Protein AF-A0A946GWX3-F1 (afdb_monomer_lite)

Sequence (142 aa):
LLIESELPVALDIRFGLEKHGTMNPDLLHDELLRRASTYLRGYSQNLRLIELIYYLAPVMGLLGTVLGMIDAFRGLAVSAGASGESSALASGIWEALLTTAVGLSIAIPFAVMHAVLEAKLEMLTDQVSDLVTRILTFSETS

Foldseek 3Di:
DPPDDPPVVVVVVVVCVVCVPPDDLVVNLVVLLVVLVVVLVVLVVVLVVLVVLLVVLLVQLQVQLVVLQVQLVVVCVVQPPHPCNVVSNVVSNVRSVVSNVRSNVRNVVSVVVSVVSVVVSVVVSVVSNVVSVVVSVVVVVD

pLDDT: mean 79.99, std 16.43, range [34.12, 97.38]

Radius of gyration: 27.94 Å; chains: 1; bounding box: 64×20×80 Å

Structure (mmCIF, N/CA/C/O backbone):
data_AF-A0A946GWX3-F1
#
_entry.id   AF-A0A946GWX3-F1
#
loop_
_atom_site.group_PDB
_atom_site.id
_atom_site.type_symbol
_atom_site.label_atom_id
_atom_site.label_alt_id
_atom_site.label_comp_id
_atom_site.label_asym_id
_atom_site.label_entity_id
_atom_site.label_seq_id
_atom_site.pdbx_PDB_ins_code
_atom_site.Cartn_x
_atom_site.Cartn_y
_atom_site.Cartn_z
_atom_site.occupancy
_atom_site.B_iso_or_equiv
_atom_site.auth_seq_id
_atom_site.auth_comp_id
_atom_site.auth_asym_id
_atom_site.auth_atom_id
_atom_site.pdbx_PDB_model_num
ATOM 1 N N . LEU A 1 1 ? -36.139 -11.412 20.897 1.00 35.50 1 LEU A N 1
ATOM 2 C CA . LEU A 1 1 ? -36.035 -10.877 19.517 1.00 35.50 1 LEU A CA 1
ATOM 3 C C . LEU A 1 1 ? -34.634 -10.336 19.169 1.00 35.50 1 LEU 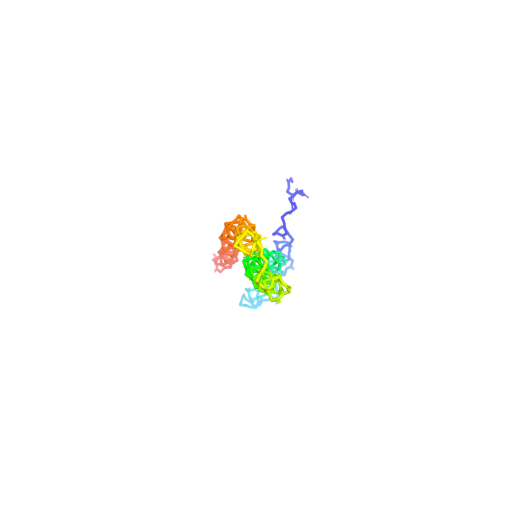A C 1
ATOM 5 O O . LEU A 1 1 ? -34.489 -9.714 18.132 1.00 35.50 1 LEU A O 1
ATOM 9 N N . LEU A 1 2 ? -33.588 -10.635 19.957 1.00 34.12 2 LEU A N 1
ATOM 10 C CA . LEU A 1 2 ? -32.182 -10.291 19.667 1.00 34.12 2 LEU A CA 1
ATOM 11 C C . LEU A 1 2 ? -31.339 -11.571 19.501 1.00 34.12 2 LEU A C 1
ATOM 13 O O . LEU A 1 2 ? -30.336 -11.751 20.178 1.00 34.12 2 LEU A O 1
ATOM 17 N N . ILE A 1 3 ? -31.823 -12.524 18.696 1.00 37.59 3 ILE A N 1
ATOM 18 C CA . ILE A 1 3 ? -31.201 -13.857 18.546 1.00 37.59 3 ILE A CA 1
ATOM 19 C C . ILE A 1 3 ? -30.400 -13.982 17.236 1.00 37.59 3 ILE A C 1
ATOM 21 O O . ILE A 1 3 ? -29.681 -14.952 17.058 1.00 37.59 3 ILE A O 1
ATOM 25 N N . GLU A 1 4 ? -30.413 -12.977 16.355 1.00 38.56 4 GLU A N 1
ATOM 26 C CA . GLU A 1 4 ? -29.774 -13.093 15.032 1.00 38.56 4 GLU A CA 1
ATOM 27 C C . GLU A 1 4 ? -28.918 -11.881 14.638 1.00 38.56 4 GLU A C 1
ATOM 29 O O . GLU A 1 4 ? -28.871 -11.502 13.472 1.00 38.56 4 GLU A O 1
ATOM 34 N N . SER A 1 5 ? -28.223 -11.240 15.583 1.00 34.56 5 SER A N 1
ATOM 35 C CA . SER A 1 5 ? -27.132 -10.343 15.186 1.00 34.56 5 SER A CA 1
ATOM 36 C C . SER A 1 5 ? -25.814 -11.104 15.221 1.00 34.56 5 SER A C 1
ATOM 38 O O . SER A 1 5 ? -25.290 -11.371 16.302 1.00 34.56 5 SER A O 1
ATOM 40 N N . GLU A 1 6 ? -25.257 -11.384 14.043 1.00 43.09 6 GLU A N 1
ATOM 41 C CA . GLU A 1 6 ? -23.878 -11.850 13.805 1.00 43.09 6 GLU A CA 1
ATOM 42 C C . GLU A 1 6 ? -22.817 -10.796 14.187 1.00 43.09 6 GLU A C 1
ATOM 44 O O . GLU A 1 6 ? -21.796 -10.617 13.530 1.00 43.09 6 GLU A O 1
ATOM 49 N N . LEU A 1 7 ? -23.070 -10.048 15.258 1.00 46.78 7 LEU A N 1
ATOM 50 C CA . LEU A 1 7 ? -22.129 -9.129 15.862 1.00 46.78 7 LEU A CA 1
ATOM 51 C C . LEU A 1 7 ? -21.465 -9.882 17.023 1.00 46.78 7 LEU A C 1
ATOM 53 O O . LEU A 1 7 ? -22.149 -10.196 18.000 1.00 46.78 7 LEU A O 1
ATOM 57 N N . PRO A 1 8 ? -20.145 -10.147 16.964 1.00 51.38 8 PRO A N 1
ATOM 58 C CA . PRO A 1 8 ? -19.375 -10.793 18.037 1.00 51.38 8 PRO A CA 1
ATOM 59 C C . PRO A 1 8 ? -19.561 -10.136 19.417 1.00 51.38 8 PRO A C 1
ATOM 61 O O . PRO A 1 8 ? -19.405 -10.787 20.446 1.00 51.38 8 PRO A O 1
ATOM 64 N N . VAL A 1 9 ? -19.979 -8.866 19.431 1.00 51.22 9 VAL A N 1
ATOM 65 C CA . VAL A 1 9 ? -20.356 -8.078 20.614 1.00 51.22 9 VAL A CA 1
ATOM 66 C C . VAL A 1 9 ? -21.480 -8.738 21.433 1.00 51.22 9 VAL A C 1
ATOM 68 O O . VAL A 1 9 ? -21.489 -8.641 22.658 1.00 51.22 9 VAL A O 1
ATOM 71 N N . ALA A 1 10 ? -22.403 -9.470 20.799 1.00 49.88 10 ALA A N 1
ATOM 72 C CA . ALA A 1 10 ? -23.499 -10.153 21.492 1.00 49.88 10 ALA A CA 1
ATOM 73 C C . ALA A 1 10 ? -23.024 -11.337 22.361 1.00 49.88 10 ALA A C 1
ATOM 75 O O . ALA A 1 10 ? -23.690 -11.693 23.337 1.00 49.88 10 ALA A O 1
ATOM 76 N N . LEU A 1 11 ? -21.865 -11.930 22.043 1.00 53.34 11 LEU A N 1
ATOM 77 C CA . LEU A 1 11 ? -21.286 -13.026 22.823 1.00 53.34 11 LEU A CA 1
ATOM 78 C C . LEU A 1 11 ? -20.611 -12.514 24.112 1.00 53.34 11 LEU A C 1
ATOM 80 O O . LEU A 1 11 ? -20.687 -13.180 25.145 1.00 53.34 11 LEU A O 1
ATOM 84 N N . ASP A 1 12 ? -20.016 -11.314 24.076 1.00 54.22 12 ASP A N 1
ATOM 85 C CA . ASP A 1 12 ? -19.346 -10.702 25.235 1.00 54.22 12 ASP A CA 1
ATOM 86 C C . ASP A 1 12 ? -20.338 -10.152 26.272 1.00 54.22 12 ASP A C 1
ATOM 88 O O . ASP A 1 12 ? -20.094 -10.272 27.473 1.00 54.22 12 ASP A O 1
ATOM 92 N N . ILE A 1 13 ? -21.512 -9.666 25.847 1.00 58.41 13 ILE A N 1
ATOM 93 C CA . ILE A 1 13 ? -22.588 -9.265 26.776 1.00 58.41 13 ILE A CA 1
ATOM 94 C C . ILE A 1 13 ? -23.067 -10.468 27.610 1.00 58.41 13 ILE A C 1
ATOM 96 O O . ILE A 1 13 ? -23.324 -10.333 28.807 1.00 58.41 13 ILE A O 1
ATOM 100 N N . ARG A 1 14 ? -23.122 -11.673 27.020 1.00 55.75 14 ARG A N 1
ATOM 101 C CA . ARG A 1 14 ? -23.452 -12.911 27.751 1.00 55.75 14 ARG A CA 1
ATOM 102 C C . ARG A 1 14 ? -22.368 -13.323 28.747 1.00 55.75 14 ARG A C 1
ATOM 104 O O . ARG A 1 14 ? -22.710 -13.751 29.845 1.00 55.75 14 ARG A O 1
ATOM 111 N N . PHE A 1 15 ? -21.090 -13.175 28.397 1.00 60.25 15 PHE A N 1
ATOM 112 C CA . PHE A 1 15 ? -19.985 -13.506 29.302 1.00 60.25 15 PHE A CA 1
ATOM 113 C C . PHE A 1 15 ? -19.903 -12.526 30.486 1.00 60.25 15 PHE A C 1
ATOM 115 O O . PHE A 1 15 ? -19.671 -12.948 31.618 1.00 60.25 15 PHE A O 1
ATOM 122 N N . GLY A 1 16 ? -20.169 -11.236 30.245 1.00 56.72 16 GLY A N 1
ATOM 123 C CA . GLY A 1 16 ? -20.298 -10.224 31.298 1.00 56.72 16 GLY A CA 1
ATOM 124 C C . GLY A 1 16 ? -21.463 -10.500 32.258 1.00 56.72 16 GLY A C 1
ATOM 125 O O . GLY A 1 16 ? -21.310 -10.351 33.468 1.00 56.72 16 GLY A O 1
ATOM 126 N N . LEU A 1 17 ? -22.598 -10.988 31.742 1.00 59.88 17 LEU A N 1
ATOM 127 C CA . LEU A 1 17 ? -23.767 -11.372 32.546 1.00 59.88 17 LEU A CA 1
ATOM 128 C C . LEU A 1 17 ? -23.565 -12.675 33.341 1.00 59.88 17 LEU A C 1
ATOM 130 O O . LEU A 1 17 ? -24.043 -12.770 34.469 1.00 59.88 17 LEU A O 1
ATOM 134 N N . GLU A 1 18 ? -22.838 -13.664 32.807 1.00 59.62 18 GLU A N 1
ATOM 135 C CA . GLU A 1 18 ? -22.567 -14.937 33.503 1.00 59.62 18 GLU A CA 1
ATOM 136 C C . GLU A 1 18 ? -21.524 -14.803 34.632 1.00 59.62 18 GLU A C 1
ATOM 138 O O . GLU A 1 18 ? -21.505 -15.627 35.547 1.00 59.62 18 GLU A O 1
ATOM 143 N N . LYS A 1 19 ? -20.673 -13.763 34.616 1.00 55.88 19 LYS A N 1
ATOM 144 C CA . LYS A 1 19 ? -19.555 -13.604 35.570 1.00 55.88 19 LYS A CA 1
ATOM 145 C C . LYS A 1 19 ? -19.699 -12.462 36.582 1.00 55.88 19 LYS A C 1
ATOM 147 O O . LYS A 1 19 ? -18.811 -12.293 37.422 1.00 55.88 19 LYS A O 1
ATOM 152 N N . HIS A 1 20 ? -20.830 -11.754 36.563 1.00 49.97 20 HIS A N 1
ATOM 153 C CA . HIS A 1 20 ? -21.153 -10.557 37.361 1.00 49.97 20 HIS A CA 1
ATOM 154 C C . HIS A 1 20 ? -21.094 -10.742 38.901 1.00 49.97 20 HIS A C 1
ATOM 156 O O . HIS A 1 20 ? -21.336 -9.801 39.650 1.00 49.97 20 HIS A O 1
ATOM 162 N N . GLY A 1 21 ? -20.775 -11.943 39.401 1.00 52.41 21 GLY A N 1
ATOM 163 C CA . GLY A 1 21 ? -20.719 -12.258 40.832 1.00 52.41 21 GLY A CA 1
ATOM 164 C C . GLY A 1 21 ? -19.347 -12.630 41.413 1.00 52.41 21 GLY A C 1
ATOM 165 O O . GLY A 1 21 ? -19.302 -12.950 42.595 1.00 52.41 21 GLY A O 1
ATOM 166 N N . THR A 1 22 ? -18.242 -12.667 40.645 1.00 55.66 22 THR A N 1
ATOM 167 C CA . THR A 1 22 ? -16.982 -13.296 41.138 1.00 55.66 22 THR A CA 1
ATOM 168 C C . THR A 1 22 ? -15.657 -12.587 40.829 1.00 55.66 22 THR A C 1
ATOM 170 O O . THR A 1 22 ? -14.615 -13.084 41.256 1.00 55.66 22 THR A O 1
ATOM 173 N N . MET A 1 23 ? -15.633 -11.456 40.113 1.00 55.31 23 MET A N 1
ATOM 174 C CA . MET A 1 23 ? -14.378 -10.880 39.596 1.00 55.31 23 MET A CA 1
ATOM 175 C C . MET A 1 23 ? -14.205 -9.397 39.951 1.00 55.31 23 MET A C 1
ATOM 177 O O . MET A 1 23 ? -15.174 -8.648 39.972 1.00 55.31 23 MET A O 1
ATOM 181 N N . ASN A 1 24 ? -12.961 -8.995 40.233 1.00 68.56 24 ASN A N 1
ATOM 182 C CA . ASN A 1 24 ? -12.574 -7.611 40.533 1.00 68.56 24 ASN A CA 1
ATOM 183 C C . ASN A 1 24 ? -12.807 -6.716 39.287 1.00 68.56 24 ASN A C 1
ATOM 185 O O . ASN A 1 24 ? -12.455 -7.173 38.193 1.00 68.56 24 ASN A O 1
ATOM 189 N N . PRO A 1 25 ? -13.350 -5.485 39.402 1.00 68.62 25 PRO A N 1
ATOM 190 C CA . PRO A 1 25 ? -13.719 -4.640 38.256 1.00 68.62 25 PRO A CA 1
ATOM 191 C C . PRO A 1 25 ? -12.563 -4.374 37.281 1.00 68.62 25 PRO A C 1
ATOM 193 O O . PRO A 1 25 ? -12.743 -4.478 36.069 1.00 68.62 25 PRO A O 1
ATOM 196 N N . ASP A 1 26 ? -11.354 -4.151 37.804 1.00 72.00 26 ASP A N 1
ATOM 197 C CA . ASP A 1 26 ? -10.150 -3.918 36.993 1.00 72.00 26 ASP A CA 1
ATOM 198 C C . ASP A 1 26 ? -9.746 -5.156 36.176 1.00 72.00 26 ASP A C 1
ATOM 200 O O . ASP A 1 2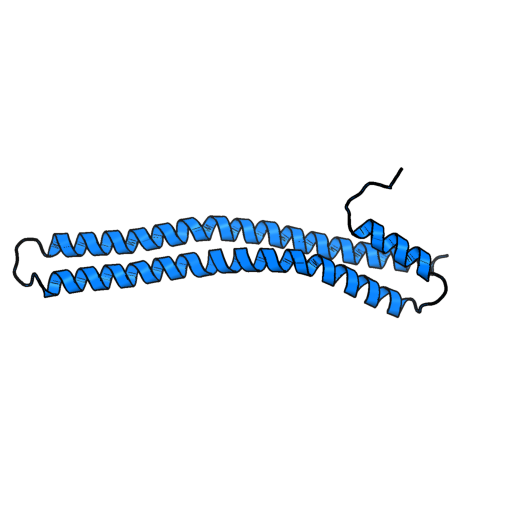6 ? -9.379 -5.067 35.007 1.00 72.00 26 ASP A O 1
ATOM 204 N N . LEU A 1 27 ? -9.875 -6.352 36.763 1.00 77.38 27 LEU A N 1
ATOM 205 C CA . LEU A 1 27 ? -9.568 -7.608 36.069 1.00 77.38 27 LEU A CA 1
ATOM 206 C C . LEU A 1 27 ? -10.605 -7.933 34.988 1.00 77.38 27 LEU A C 1
ATOM 208 O O . LEU A 1 27 ? -10.286 -8.604 34.005 1.00 77.38 27 LEU A O 1
ATOM 212 N N . LEU A 1 28 ? -11.850 -7.489 35.173 1.00 73.19 28 LEU A N 1
ATOM 213 C CA . LEU A 1 28 ? -12.891 -7.600 34.157 1.00 73.19 28 LEU A CA 1
ATOM 214 C C . LEU A 1 28 ? -12.620 -6.634 32.994 1.00 73.19 28 LEU A C 1
ATOM 216 O O . LEU A 1 28 ? -12.768 -7.038 31.842 1.00 73.19 28 LEU A O 1
ATOM 220 N N . HIS A 1 29 ? -12.175 -5.407 33.283 1.00 73.62 29 HIS A N 1
ATOM 221 C CA . HIS A 1 29 ? -11.774 -4.422 32.276 1.00 73.62 29 HIS A CA 1
ATOM 222 C C . HIS A 1 29 ? -10.665 -4.957 31.363 1.00 73.62 29 HIS A C 1
ATOM 224 O O . HIS A 1 29 ? -10.842 -5.018 30.143 1.00 73.62 29 HIS A O 1
ATOM 230 N N . ASP A 1 30 ? -9.566 -5.428 31.955 1.00 78.56 30 ASP A N 1
ATOM 231 C CA . ASP A 1 30 ? -8.420 -5.951 31.208 1.00 78.56 30 ASP A CA 1
ATOM 232 C C . ASP A 1 30 ? -8.801 -7.158 30.336 1.00 78.56 30 ASP A C 1
ATOM 234 O O . ASP A 1 30 ? -8.376 -7.263 29.183 1.00 78.56 30 ASP A O 1
ATOM 238 N N . GLU A 1 31 ? -9.640 -8.067 30.842 1.00 79.62 31 GLU A N 1
ATOM 239 C CA . GLU A 1 31 ? -10.071 -9.246 30.083 1.00 79.62 31 GLU A CA 1
ATOM 240 C C . GLU A 1 31 ? -11.010 -8.884 28.918 1.00 79.62 31 GLU A C 1
ATOM 242 O O . GLU A 1 31 ? -10.898 -9.480 27.841 1.00 79.62 31 GLU A O 1
ATOM 247 N N . LEU A 1 32 ? -11.899 -7.897 29.089 1.00 76.31 32 LEU A N 1
ATOM 248 C CA . LEU A 1 32 ? -12.766 -7.398 28.016 1.00 76.31 32 LEU A CA 1
ATOM 249 C C . LEU A 1 32 ? -11.950 -6.709 26.916 1.00 76.31 32 LEU A C 1
ATOM 251 O O . LEU A 1 32 ? -12.130 -7.014 25.735 1.00 76.31 32 LEU A O 1
ATOM 255 N N . LEU A 1 33 ? -10.987 -5.858 27.283 1.00 79.75 33 LEU A N 1
ATOM 256 C CA . LEU A 1 33 ? -10.079 -5.233 26.317 1.00 79.75 33 LEU A CA 1
ATOM 257 C C . LEU A 1 33 ? -9.198 -6.266 25.597 1.00 79.75 33 LEU A C 1
ATOM 259 O O . LEU A 1 33 ? -8.970 -6.176 24.384 1.00 79.75 33 LEU A O 1
ATOM 263 N N . ARG A 1 34 ? -8.737 -7.305 26.300 1.00 82.88 34 ARG A N 1
ATOM 264 C CA . ARG A 1 34 ? -7.975 -8.411 25.699 1.00 82.88 34 ARG A CA 1
ATOM 265 C C . ARG A 1 34 ? -8.800 -9.190 24.668 1.00 82.88 34 ARG A C 1
ATOM 267 O O . ARG A 1 34 ? -8.278 -9.585 23.622 1.00 82.88 34 ARG A O 1
ATOM 274 N N . ARG A 1 35 ? -10.089 -9.415 24.930 1.00 81.12 35 ARG A N 1
ATOM 275 C CA . ARG A 1 35 ? -11.006 -10.077 23.985 1.00 81.12 35 ARG A CA 1
ATOM 276 C C . ARG A 1 35 ? -11.291 -9.196 22.779 1.00 81.12 35 ARG A C 1
ATOM 278 O O . ARG A 1 35 ? -11.057 -9.639 21.655 1.00 81.12 35 ARG A O 1
ATOM 285 N N . ALA A 1 36 ? -11.674 -7.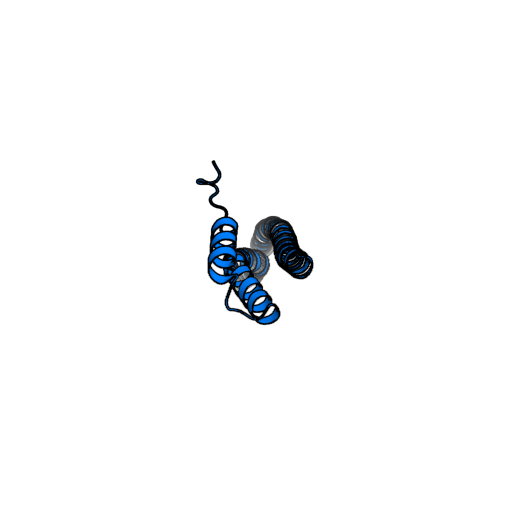942 23.010 1.00 78.94 36 ALA A N 1
ATOM 286 C CA . ALA A 1 36 ? -11.886 -6.936 21.971 1.00 78.94 36 ALA A CA 1
ATOM 287 C C . ALA A 1 36 ? -10.689 -6.829 21.010 1.00 78.94 36 ALA A C 1
ATOM 289 O O . ALA A 1 36 ? -10.839 -6.950 19.793 1.00 78.94 36 ALA A O 1
ATOM 290 N N . SER A 1 37 ? -9.477 -6.694 21.556 1.00 79.62 37 SER A N 1
ATOM 291 C CA . SER A 1 37 ? -8.247 -6.603 20.759 1.00 79.62 37 SER A CA 1
ATOM 292 C C . SER A 1 37 ? -7.944 -7.875 19.958 1.00 79.62 37 SER A C 1
ATOM 294 O O . SER A 1 37 ? -7.406 -7.792 18.853 1.00 79.62 37 SER A O 1
ATOM 296 N N . THR A 1 38 ? -8.321 -9.055 20.460 1.00 83.12 38 THR A N 1
ATOM 297 C CA . THR A 1 38 ? -8.167 -10.323 19.728 1.00 83.12 38 THR A CA 1
ATOM 298 C C . THR A 1 38 ? -9.080 -10.378 18.498 1.00 83.12 38 THR A C 1
ATOM 300 O O . THR A 1 38 ? -8.644 -10.843 17.445 1.00 83.12 38 THR A O 1
ATOM 303 N N . TYR A 1 39 ? -10.306 -9.852 18.588 1.00 76.00 39 TYR A N 1
ATOM 304 C CA . TYR A 1 39 ? -11.225 -9.773 17.445 1.00 76.00 39 TYR A CA 1
ATOM 305 C C . TYR A 1 39 ? -10.762 -8.762 16.391 1.00 76.00 39 TYR A C 1
ATOM 307 O O . TYR A 1 39 ? -10.750 -9.071 15.199 1.00 76.00 39 TYR A O 1
ATOM 315 N N . LEU A 1 40 ? -10.320 -7.576 16.821 1.00 79.88 40 LEU A N 1
ATOM 316 C CA . LEU A 1 40 ? -9.813 -6.532 15.920 1.00 79.88 40 LEU A CA 1
ATOM 317 C C . LEU A 1 40 ? -8.536 -6.969 15.181 1.00 79.88 40 LEU A C 1
ATOM 319 O O . LEU A 1 40 ? -8.298 -6.562 14.042 1.00 79.88 40 LEU A O 1
ATOM 323 N N . ARG A 1 41 ? -7.751 -7.874 15.781 1.00 79.56 41 ARG A N 1
ATOM 324 C CA . ARG A 1 41 ? -6.531 -8.445 15.189 1.00 79.56 41 ARG A CA 1
ATOM 325 C C . ARG A 1 41 ? -6.756 -9.128 13.841 1.00 79.56 41 ARG A C 1
ATOM 327 O O . ARG A 1 41 ? -5.877 -9.068 12.987 1.00 79.56 41 ARG A O 1
ATOM 334 N N . GLY A 1 42 ? -7.905 -9.775 13.639 1.00 75.12 42 GLY A N 1
ATOM 335 C CA . GLY A 1 42 ? -8.219 -10.422 12.359 1.00 75.12 42 GLY A CA 1
ATOM 336 C C . GLY A 1 42 ? -8.370 -9.407 11.223 1.00 75.12 42 GLY A C 1
ATOM 337 O O . GLY A 1 42 ? -7.900 -9.630 10.110 1.00 75.12 42 GLY A O 1
ATOM 338 N N . TYR A 1 43 ? -8.950 -8.245 11.522 1.00 76.25 43 TYR A N 1
ATOM 339 C CA . TYR A 1 43 ? -9.113 -7.170 10.548 1.00 76.25 43 TYR A CA 1
ATOM 340 C C . TYR A 1 43 ? -7.792 -6.454 10.244 1.00 76.25 43 TYR A C 1
ATOM 342 O O . TYR A 1 43 ? -7.527 -6.130 9.085 1.00 76.25 43 TYR A O 1
ATOM 350 N N . SER A 1 44 ? -6.928 -6.266 11.249 1.00 79.38 44 SER A N 1
ATOM 351 C CA . SER A 1 44 ? -5.616 -5.638 11.040 1.00 79.38 44 SER A CA 1
ATOM 352 C C . SER A 1 44 ? -4.671 -6.496 10.190 1.00 79.38 44 SER A C 1
ATOM 354 O O . SER A 1 44 ? -3.876 -5.962 9.418 1.00 79.38 44 SER A O 1
ATOM 356 N N . GLN A 1 45 ? -4.786 -7.827 10.252 1.00 79.50 45 GLN A N 1
ATOM 357 C CA . GLN A 1 45 ? -4.019 -8.722 9.378 1.00 79.50 45 GLN A CA 1
ATOM 358 C C . GLN A 1 45 ? -4.371 -8.539 7.897 1.00 79.50 45 GLN A C 1
ATOM 360 O O . GLN A 1 45 ? -3.472 -8.530 7.055 1.00 79.50 45 GLN A O 1
ATOM 365 N N . ASN A 1 46 ? -5.652 -8.343 7.580 1.00 80.88 46 ASN A N 1
ATOM 366 C CA . ASN A 1 46 ? -6.097 -8.131 6.202 1.00 80.88 46 ASN A CA 1
ATOM 367 C C . ASN A 1 46 ? -5.641 -6.769 5.657 1.00 80.88 46 ASN A C 1
ATOM 369 O O . ASN A 1 46 ? -5.268 -6.676 4.487 1.00 80.88 46 ASN A O 1
ATOM 373 N N . LEU A 1 47 ? -5.602 -5.732 6.503 1.00 87.75 47 LEU A N 1
ATOM 374 C CA . LEU A 1 47 ? -5.029 -4.431 6.143 1.00 87.75 47 LEU A CA 1
ATOM 375 C C . LEU A 1 47 ? -3.549 -4.526 5.788 1.00 87.75 47 LEU A C 1
ATOM 377 O O . LEU A 1 47 ? -3.127 -3.992 4.768 1.00 87.75 47 LEU A O 1
ATOM 381 N N . ARG A 1 48 ? -2.781 -5.281 6.575 1.00 89.69 48 ARG A N 1
ATOM 382 C CA . ARG A 1 48 ? -1.337 -5.438 6.373 1.00 89.69 48 ARG A CA 1
ATOM 383 C C . ARG A 1 48 ? -0.982 -6.044 5.011 1.00 89.69 48 ARG A C 1
ATOM 385 O O . ARG A 1 48 ? 0.078 -5.762 4.458 1.00 89.69 48 ARG A O 1
ATOM 392 N N . LEU A 1 49 ? -1.863 -6.871 4.444 1.00 90.25 49 LEU A N 1
ATOM 393 C CA . LEU A 1 49 ? -1.680 -7.395 3.088 1.00 90.25 49 LEU A CA 1
ATOM 394 C C . LEU A 1 49 ? -1.870 -6.300 2.026 1.00 90.25 49 LEU A C 1
ATOM 396 O O . LEU A 1 49 ? -1.094 -6.226 1.077 1.00 90.25 49 LEU A O 1
ATOM 400 N N . ILE A 1 50 ? -2.878 -5.442 2.193 1.00 92.06 50 ILE A N 1
ATOM 401 C CA . ILE A 1 50 ? -3.134 -4.292 1.310 1.00 92.06 50 ILE A CA 1
ATOM 402 C C . ILE A 1 50 ? -1.964 -3.305 1.394 1.00 92.06 50 ILE A C 1
ATOM 404 O O . ILE A 1 50 ? -1.499 -2.819 0.361 1.00 92.06 50 ILE A O 1
ATOM 408 N N . GLU A 1 51 ? -1.460 -3.074 2.609 1.00 93.88 51 GLU A N 1
ATOM 409 C CA . GLU A 1 51 ? -0.277 -2.258 2.882 1.00 93.88 51 GLU A CA 1
ATOM 410 C C . GLU A 1 51 ? 0.933 -2.745 2.081 1.00 93.88 51 GLU A C 1
ATOM 412 O O . GLU A 1 51 ? 1.563 -1.998 1.330 1.00 93.88 51 GLU A O 1
ATOM 417 N N . LEU A 1 52 ? 1.199 -4.050 2.171 1.00 95.25 52 LEU A N 1
ATOM 418 C CA . LEU A 1 52 ? 2.297 -4.685 1.462 1.00 95.25 52 LEU A CA 1
ATOM 419 C C . LEU A 1 52 ? 2.171 -4.521 -0.059 1.00 95.25 52 LEU A C 1
ATOM 421 O O . LEU A 1 52 ? 3.168 -4.255 -0.728 1.00 95.25 52 LEU A O 1
ATOM 425 N N . ILE A 1 53 ? 0.963 -4.660 -0.614 1.00 94.44 53 ILE A N 1
ATOM 426 C CA . ILE A 1 53 ? 0.734 -4.533 -2.060 1.00 94.44 53 ILE A CA 1
ATOM 427 C C . ILE A 1 53 ? 1.047 -3.116 -2.542 1.00 94.44 53 ILE A C 1
ATOM 429 O O . ILE A 1 53 ? 1.795 -2.966 -3.511 1.00 94.44 53 ILE A O 1
ATOM 433 N N . TYR A 1 54 ? 0.517 -2.076 -1.886 1.00 94.44 54 TYR A N 1
ATOM 434 C CA . TYR A 1 54 ? 0.770 -0.706 -2.344 1.00 94.44 54 TYR A CA 1
ATOM 435 C C . TYR A 1 54 ? 2.228 -0.286 -2.134 1.00 94.44 54 TYR A C 1
ATOM 437 O O . TYR A 1 54 ? 2.737 0.527 -2.904 1.00 94.44 54 TYR A O 1
ATOM 445 N N . TYR A 1 55 ? 2.912 -0.848 -1.132 1.00 95.75 55 TYR A N 1
ATOM 446 C CA . TYR A 1 55 ? 4.332 -0.602 -0.896 1.00 95.75 55 TYR A CA 1
ATOM 447 C C . TYR A 1 55 ? 5.229 -1.299 -1.929 1.00 95.75 55 TYR A C 1
ATOM 449 O O . TYR A 1 55 ? 6.183 -0.704 -2.430 1.00 95.75 55 TYR A O 1
ATOM 457 N N . LEU A 1 56 ? 4.931 -2.555 -2.278 1.00 96.81 56 LEU A N 1
ATOM 458 C CA . LEU A 1 56 ? 5.752 -3.336 -3.207 1.00 96.81 56 LEU A CA 1
ATOM 459 C C . LEU A 1 56 ? 5.491 -3.004 -4.679 1.00 96.81 56 LEU A C 1
ATOM 461 O O . LEU A 1 56 ? 6.416 -3.104 -5.483 1.00 96.81 56 LEU A O 1
ATOM 465 N N . ALA A 1 57 ? 4.277 -2.599 -5.060 1.00 96.25 57 ALA A N 1
ATOM 466 C CA . ALA A 1 57 ? 3.944 -2.331 -6.463 1.00 96.25 57 ALA A CA 1
ATOM 467 C C . ALA A 1 57 ? 4.859 -1.275 -7.138 1.00 96.25 57 ALA A C 1
ATOM 469 O O . ALA A 1 57 ? 5.354 -1.546 -8.237 1.00 96.25 57 ALA A O 1
ATOM 470 N N . PRO A 1 58 ? 5.189 -0.125 -6.512 1.00 96.00 58 PRO A N 1
ATOM 471 C CA . PRO A 1 58 ? 6.146 0.837 -7.062 1.00 96.00 58 PRO A CA 1
ATOM 472 C C . PRO A 1 58 ? 7.567 0.282 -7.141 1.00 96.00 58 PRO A C 1
ATOM 474 O O . PRO A 1 58 ? 8.268 0.525 -8.119 1.00 96.00 58 PRO A O 1
ATOM 477 N N . VAL A 1 59 ? 7.988 -0.487 -6.133 1.00 96.75 59 VAL A N 1
ATOM 478 C CA . VAL A 1 59 ? 9.325 -1.099 -6.088 1.00 96.75 59 VAL A CA 1
ATOM 479 C C . VAL A 1 59 ? 9.487 -2.113 -7.224 1.00 96.75 59 VAL A C 1
ATOM 481 O O . VAL A 1 59 ? 10.524 -2.139 -7.883 1.00 96.75 59 VAL A O 1
ATOM 484 N N . MET A 1 60 ? 8.443 -2.889 -7.521 1.00 95.06 60 MET A N 1
ATOM 485 C CA . MET A 1 60 ? 8.404 -3.793 -8.675 1.00 95.06 60 MET A CA 1
ATOM 486 C C . MET A 1 60 ? 8.448 -3.030 -10.009 1.00 95.06 60 MET A C 1
ATOM 488 O O . MET A 1 60 ? 9.139 -3.454 -10.933 1.00 95.06 60 MET A O 1
ATOM 492 N N . GLY A 1 61 ? 7.767 -1.884 -10.115 1.00 94.25 61 GLY A N 1
ATOM 493 C CA . GLY A 1 61 ? 7.843 -1.015 -11.297 1.00 94.25 61 GLY A CA 1
ATOM 494 C C . GLY A 1 61 ? 9.231 -0.394 -11.503 1.00 94.25 61 GLY A C 1
ATOM 495 O O . GLY A 1 61 ? 9.713 -0.311 -12.631 1.00 94.25 61 GLY A O 1
ATOM 496 N N . LEU A 1 62 ? 9.908 -0.022 -10.414 1.00 95.44 62 LEU A N 1
ATOM 497 C CA . LEU A 1 62 ? 11.296 0.441 -10.443 1.00 95.44 62 LEU A CA 1
ATOM 498 C C . LEU A 1 62 ? 12.263 -0.689 -10.831 1.00 95.44 62 LEU A C 1
ATOM 500 O O . LEU A 1 62 ? 13.211 -0.463 -11.572 1.00 95.44 62 LEU A O 1
ATOM 504 N N . LEU A 1 63 ? 12.028 -1.924 -10.381 1.00 95.19 63 LEU A N 1
ATOM 505 C CA . LEU A 1 63 ? 12.805 -3.073 -10.853 1.00 95.19 63 LEU A CA 1
ATOM 506 C C . LEU A 1 63 ? 12.655 -3.246 -12.374 1.00 95.19 63 LEU A C 1
ATOM 508 O O . LEU A 1 63 ? 13.643 -3.485 -13.066 1.00 95.19 63 LEU A O 1
ATOM 512 N N . GLY A 1 64 ? 11.439 -3.067 -12.896 1.00 92.81 64 GLY A N 1
ATOM 513 C 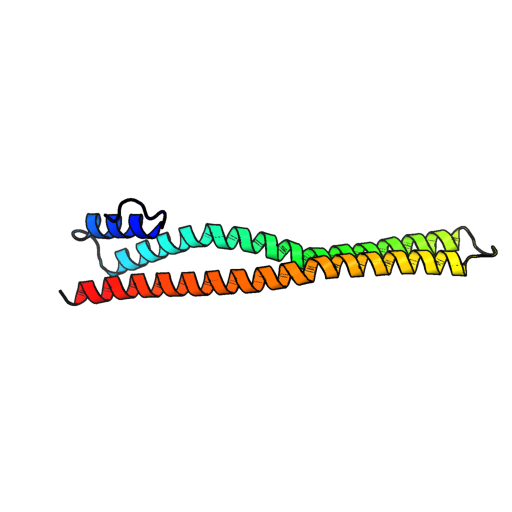CA . GLY A 1 64 ? 11.160 -3.098 -14.331 1.00 92.81 64 GLY A CA 1
ATOM 514 C C . GLY A 1 64 ? 11.952 -2.058 -15.129 1.00 92.81 64 GLY A C 1
ATOM 515 O O . GLY A 1 64 ? 12.466 -2.387 -16.199 1.00 92.81 64 GLY A O 1
ATOM 516 N N . THR A 1 65 ? 12.152 -0.843 -14.598 1.00 95.19 65 THR A N 1
ATOM 517 C CA . THR A 1 65 ? 12.991 0.156 -15.287 1.00 95.19 65 THR A CA 1
ATOM 518 C C . THR A 1 65 ? 14.447 -0.258 -15.348 1.00 95.19 65 THR A C 1
ATOM 520 O O . THR A 1 65 ? 15.082 -0.093 -16.386 1.00 95.19 65 THR A O 1
ATOM 523 N N . VAL A 1 66 ? 14.976 -0.824 -14.262 1.00 95.00 66 VAL A N 1
ATOM 524 C CA . VAL A 1 66 ? 16.356 -1.312 -14.221 1.00 95.00 66 VAL A CA 1
ATOM 525 C C . VAL A 1 66 ? 16.553 -2.421 -15.251 1.00 95.00 66 VAL A C 1
ATOM 527 O O . VAL A 1 66 ? 17.515 -2.372 -16.014 1.00 95.00 66 VAL A O 1
ATOM 530 N N . LEU A 1 67 ? 15.624 -3.378 -15.323 1.00 92.62 67 LEU A N 1
ATOM 531 C CA . LEU A 1 67 ? 15.679 -4.465 -16.304 1.00 92.62 67 LEU A CA 1
ATOM 532 C C . LEU A 1 67 ? 15.596 -3.940 -17.747 1.00 92.62 67 LEU A C 1
ATOM 534 O O . LEU A 1 67 ? 16.460 -4.270 -18.555 1.00 92.62 67 LEU A O 1
ATOM 538 N N . GLY A 1 68 ? 14.644 -3.051 -18.051 1.00 90.75 68 GLY A N 1
ATOM 539 C CA . GLY A 1 68 ? 14.504 -2.467 -19.391 1.00 90.75 68 GLY A CA 1
ATOM 540 C C . GLY A 1 68 ? 15.727 -1.651 -19.827 1.00 90.75 68 GLY A C 1
ATOM 541 O O . GLY A 1 68 ? 16.152 -1.722 -20.979 1.00 90.75 68 GLY A O 1
ATOM 542 N N . MET A 1 69 ? 16.364 -0.931 -18.896 1.00 92.50 69 MET A N 1
ATOM 543 C CA . MET A 1 69 ? 17.613 -0.216 -19.174 1.00 92.50 69 MET A CA 1
ATOM 544 C C . MET A 1 69 ? 18.789 -1.169 -19.421 1.00 92.50 69 MET A C 1
ATOM 546 O O . MET A 1 69 ? 19.602 -0.907 -20.308 1.00 92.50 69 MET A O 1
ATOM 550 N N . ILE A 1 70 ? 18.887 -2.278 -18.678 1.00 91.69 70 ILE A N 1
ATOM 551 C CA . ILE A 1 70 ? 19.909 -3.311 -18.914 1.00 91.69 70 ILE A CA 1
ATOM 552 C C . ILE A 1 70 ? 19.758 -3.890 -20.325 1.00 91.69 70 ILE A C 1
ATOM 554 O O . ILE A 1 70 ? 20.752 -3.996 -21.048 1.00 91.69 70 ILE A O 1
ATOM 558 N N . ASP A 1 71 ? 18.531 -4.205 -20.738 1.00 88.12 71 ASP A N 1
ATOM 559 C CA . ASP A 1 71 ? 18.259 -4.743 -22.072 1.00 88.12 71 ASP A CA 1
ATOM 560 C C . ASP A 1 71 ? 18.547 -3.716 -23.176 1.00 88.12 71 ASP A C 1
ATOM 562 O O . ASP A 1 71 ? 19.177 -4.057 -24.182 1.00 88.12 71 ASP A O 1
ATOM 566 N N . ALA A 1 72 ? 18.202 -2.442 -22.960 1.00 88.50 72 ALA A N 1
ATOM 567 C CA . ALA A 1 72 ? 18.527 -1.352 -23.880 1.00 88.50 72 ALA A CA 1
ATOM 568 C C . ALA A 1 72 ? 20.044 -1.223 -24.109 1.00 88.50 72 ALA A C 1
ATOM 570 O O . ALA A 1 72 ? 20.510 -1.171 -25.250 1.00 88.50 72 ALA A O 1
ATOM 571 N N . PHE A 1 73 ? 20.836 -1.217 -23.030 1.00 88.38 73 PHE A N 1
ATOM 572 C CA . PHE A 1 73 ? 22.295 -1.124 -23.121 1.00 88.38 73 PHE A CA 1
ATOM 573 C C . PHE A 1 73 ? 22.934 -2.383 -23.705 1.00 88.38 73 PHE A C 1
ATOM 575 O O . PHE A 1 73 ? 23.905 -2.284 -24.456 1.00 88.38 73 PHE A O 1
ATOM 582 N N . ARG A 1 74 ? 22.387 -3.566 -23.411 1.00 87.12 74 ARG A N 1
ATOM 583 C CA . ARG A 1 74 ? 22.834 -4.817 -24.027 1.00 87.12 74 ARG A CA 1
ATOM 584 C C . ARG A 1 74 ? 22.612 -4.798 -25.538 1.00 87.12 74 ARG A C 1
ATOM 586 O O . ARG A 1 74 ? 23.509 -5.197 -26.277 1.00 87.12 74 ARG A O 1
ATOM 593 N N . GLY A 1 75 ? 21.452 -4.320 -25.992 1.00 83.94 75 GLY A N 1
ATOM 594 C CA . GLY A 1 75 ? 21.145 -4.155 -27.412 1.00 83.94 75 GLY A CA 1
ATOM 595 C C . GLY A 1 75 ? 22.150 -3.239 -28.106 1.00 83.94 75 GLY A C 1
ATOM 596 O O . GLY A 1 75 ? 22.753 -3.643 -29.098 1.00 83.94 75 GLY A O 1
ATOM 597 N N . LEU A 1 76 ? 22.412 -2.068 -27.516 1.00 84.94 76 LEU A N 1
ATOM 598 C CA . LEU A 1 76 ? 23.416 -1.121 -28.012 1.00 84.94 76 LEU A CA 1
ATOM 599 C C . LEU A 1 76 ? 24.822 -1.724 -28.100 1.00 84.94 76 LEU A C 1
ATOM 601 O O . LEU A 1 76 ? 25.514 -1.526 -29.094 1.00 84.94 76 LEU A O 1
ATOM 605 N N . ALA A 1 77 ? 25.249 -2.475 -27.082 1.00 84.69 77 ALA A N 1
ATOM 606 C CA . ALA A 1 77 ? 26.568 -3.104 -27.073 1.00 84.69 77 ALA A CA 1
ATOM 607 C C . ALA A 1 77 ? 26.736 -4.142 -28.198 1.00 84.69 77 ALA A C 1
ATOM 609 O O . ALA A 1 77 ? 27.836 -4.308 -28.722 1.00 84.69 77 ALA A O 1
ATOM 610 N N . VAL A 1 78 ? 25.657 -4.835 -28.579 1.00 82.56 78 VAL A N 1
ATOM 611 C CA . VAL A 1 78 ? 25.664 -5.833 -29.661 1.00 82.56 78 VAL A CA 1
ATOM 612 C C . VAL A 1 78 ? 25.571 -5.176 -31.039 1.00 82.56 78 VAL A C 1
ATOM 614 O O . VAL A 1 78 ? 26.166 -5.674 -31.992 1.00 82.56 78 VAL A O 1
ATOM 617 N N . SER A 1 79 ? 24.846 -4.064 -31.158 1.00 78.50 79 SER A N 1
ATOM 618 C CA . SER A 1 79 ? 24.625 -3.357 -32.423 1.00 78.50 79 SER A CA 1
ATOM 619 C C . SER A 1 79 ? 25.620 -2.225 -32.690 1.00 78.50 79 SER A C 1
ATOM 621 O O . SER A 1 79 ? 25.338 -1.395 -33.550 1.00 78.50 79 SER A O 1
ATOM 623 N N . ALA A 1 80 ? 26.743 -2.175 -31.968 1.00 75.31 80 ALA A N 1
ATOM 624 C CA . ALA A 1 80 ? 27.706 -1.078 -32.028 1.00 75.31 80 ALA A CA 1
ATOM 625 C C . ALA A 1 80 ? 28.127 -0.745 -33.479 1.00 75.31 80 ALA A C 1
ATOM 627 O O . ALA A 1 80 ? 28.777 -1.550 -34.149 1.00 75.31 80 ALA A O 1
ATOM 628 N N . GLY A 1 81 ? 27.759 0.446 -33.959 1.00 67.94 81 GLY A N 1
ATOM 629 C CA . GLY A 1 81 ? 28.026 0.949 -35.312 1.00 67.94 81 GLY A CA 1
ATOM 630 C C . GLY A 1 81 ? 26.946 0.645 -36.362 1.00 67.94 81 GLY A C 1
ATOM 631 O O . GLY A 1 81 ? 27.147 0.957 -37.538 1.00 67.94 81 GLY A O 1
ATOM 632 N N . ALA A 1 82 ? 25.812 0.049 -35.978 1.00 75.19 82 ALA A N 1
ATOM 633 C CA . ALA A 1 82 ? 24.707 -0.268 -36.882 1.00 75.19 82 ALA A CA 1
ATOM 634 C C . ALA A 1 82 ? 23.691 0.882 -37.019 1.00 75.19 82 ALA A C 1
ATOM 636 O O . ALA A 1 82 ? 23.414 1.642 -36.092 1.00 75.19 82 ALA A O 1
ATOM 637 N N . SER A 1 83 ? 23.053 0.982 -38.186 1.00 71.12 83 SER A N 1
ATOM 638 C CA . SER A 1 83 ? 21.930 1.900 -38.400 1.00 71.12 83 SER A CA 1
ATOM 639 C C . SER A 1 83 ? 20.732 1.463 -37.542 1.00 71.12 83 SER A C 1
ATOM 641 O O . SER A 1 83 ? 20.199 0.378 -37.756 1.00 71.12 83 SER A O 1
ATOM 643 N N . GLY A 1 84 ? 20.294 2.289 -36.582 1.00 72.94 84 GLY A N 1
ATOM 644 C CA . GLY A 1 84 ? 19.110 2.009 -35.748 1.00 72.94 84 GLY A CA 1
ATOM 645 C C . GLY A 1 84 ? 19.342 1.949 -34.232 1.00 72.94 84 GLY A C 1
ATOM 646 O O . GLY A 1 84 ? 18.374 1.795 -33.489 1.00 72.94 84 GLY A O 1
ATOM 647 N N . GLU A 1 85 ? 20.574 2.144 -33.753 1.00 78.69 85 GLU A N 1
ATOM 648 C CA . GLU A 1 85 ? 20.934 2.161 -32.320 1.00 78.69 85 GLU A CA 1
ATOM 649 C C . GLU A 1 85 ? 20.041 3.080 -31.470 1.00 78.69 85 GLU A C 1
ATOM 651 O O . GLU A 1 85 ? 19.558 2.695 -30.405 1.00 78.69 85 GLU A O 1
ATOM 656 N N . SER A 1 86 ? 19.748 4.285 -31.969 1.00 83.25 86 SER A N 1
ATOM 657 C CA . SER A 1 86 ? 18.889 5.246 -31.268 1.00 83.25 86 SER A CA 1
ATOM 658 C C . SER A 1 86 ? 17.451 4.741 -31.097 1.00 83.25 86 SER A C 1
ATOM 660 O O . SER A 1 86 ? 16.838 4.995 -30.061 1.00 83.25 86 SER A O 1
ATOM 662 N N . SER A 1 87 ? 16.927 3.988 -32.071 1.00 85.44 87 SER A N 1
ATOM 663 C CA . SER A 1 87 ? 15.582 3.412 -31.988 1.00 85.44 87 SER A CA 1
ATOM 664 C C . SER A 1 87 ? 15.521 2.273 -30.972 1.00 85.44 87 SER A C 1
ATOM 666 O O . SER A 1 87 ? 14.542 2.171 -30.235 1.00 85.44 87 SER A O 1
ATOM 668 N N . ALA A 1 88 ? 16.560 1.433 -30.910 1.00 82.94 88 ALA A N 1
ATOM 669 C CA . ALA A 1 88 ? 16.639 0.339 -29.943 1.00 82.94 88 ALA A CA 1
ATOM 670 C C . ALA A 1 88 ? 16.696 0.870 -28.501 1.00 82.94 88 ALA A C 1
ATOM 672 O O . ALA A 1 88 ? 15.953 0.407 -27.636 1.00 82.94 88 ALA A O 1
ATOM 673 N N . LEU A 1 89 ? 17.507 1.907 -28.264 1.00 87.69 89 LEU A N 1
ATOM 674 C CA . LEU A 1 89 ? 17.585 2.573 -26.965 1.00 87.69 89 LEU A CA 1
ATOM 675 C C . LEU A 1 89 ? 16.244 3.204 -26.559 1.00 87.69 89 LEU A C 1
ATOM 677 O O . LEU A 1 89 ? 15.796 3.026 -25.428 1.00 87.69 89 LEU A O 1
ATOM 681 N N . ALA A 1 90 ? 15.590 3.918 -27.481 1.00 89.44 90 ALA A N 1
ATOM 682 C CA . ALA A 1 90 ? 14.303 4.557 -27.218 1.00 89.44 90 ALA A CA 1
ATOM 683 C C . ALA A 1 90 ? 13.212 3.538 -26.843 1.00 89.44 90 ALA A C 1
ATOM 685 O O . ALA A 1 90 ? 12.422 3.802 -25.937 1.00 89.44 90 ALA A O 1
ATOM 686 N N . SER A 1 91 ? 13.202 2.364 -27.486 1.00 87.69 91 SER A N 1
ATOM 687 C CA . SER A 1 91 ? 12.260 1.284 -27.165 1.00 87.69 91 SER A CA 1
ATOM 688 C C . SER A 1 91 ? 12.467 0.735 -25.751 1.00 87.69 91 SER A C 1
ATOM 690 O O . SER A 1 91 ? 11.503 0.613 -25.000 1.00 87.69 91 SER A O 1
ATOM 692 N N . GLY A 1 92 ? 13.713 0.458 -25.349 1.00 87.94 92 GLY A N 1
ATOM 693 C CA . GLY A 1 92 ? 13.994 -0.069 -24.008 1.00 87.94 92 GLY A CA 1
ATOM 694 C C . GLY A 1 92 ? 13.702 0.937 -22.887 1.00 87.94 92 GLY A C 1
ATOM 695 O O . GLY A 1 92 ? 13.197 0.563 -21.829 1.00 87.94 92 GLY A O 1
ATOM 696 N N . ILE A 1 93 ? 13.919 2.235 -23.136 1.00 91.38 93 ILE A N 1
ATOM 697 C CA . ILE A 1 93 ? 13.513 3.302 -22.204 1.00 91.38 93 ILE A CA 1
ATOM 698 C C . ILE A 1 93 ? 11.984 3.386 -22.100 1.00 91.38 93 ILE A C 1
ATOM 700 O O . ILE A 1 93 ? 11.448 3.557 -21.005 1.00 91.38 93 ILE A O 1
ATOM 704 N N . TRP A 1 94 ? 11.267 3.269 -23.219 1.00 92.75 94 TRP A N 1
ATOM 705 C CA . TRP A 1 94 ? 9.804 3.273 -23.217 1.00 92.75 94 TRP A CA 1
ATOM 706 C C . TRP A 1 94 ? 9.234 2.123 -22.379 1.00 92.75 94 TRP A C 1
ATOM 708 O O . TRP A 1 94 ? 8.391 2.355 -21.510 1.00 92.75 94 TRP A O 1
ATOM 718 N N . GLU A 1 95 ? 9.727 0.902 -22.590 1.00 91.69 95 GLU A N 1
ATOM 719 C CA . GLU A 1 95 ? 9.316 -0.269 -21.808 1.00 91.69 95 GLU A CA 1
ATOM 720 C C . GLU A 1 95 ? 9.635 -0.093 -20.321 1.00 91.69 95 GLU A C 1
ATOM 722 O O . GLU A 1 95 ? 8.770 -0.326 -19.471 1.00 91.69 95 GLU A O 1
ATOM 727 N N . ALA A 1 96 ? 10.828 0.417 -20.001 1.00 93.12 96 ALA A N 1
ATOM 728 C CA . ALA A 1 96 ? 11.208 0.762 -18.638 1.00 93.12 96 ALA A CA 1
ATOM 729 C C . ALA A 1 96 ? 10.177 1.711 -17.994 1.00 93.12 96 ALA A C 1
ATOM 731 O O . ALA A 1 96 ? 9.616 1.401 -16.941 1.00 93.12 96 ALA A O 1
ATOM 732 N N . LEU A 1 97 ? 9.860 2.835 -18.640 1.00 94.88 97 LEU A N 1
ATOM 733 C CA . LEU A 1 97 ? 8.914 3.825 -18.112 1.00 94.88 97 LEU A CA 1
ATOM 734 C C . LEU A 1 97 ? 7.491 3.268 -17.965 1.00 94.88 97 LEU A C 1
ATOM 736 O O . LEU A 1 97 ? 6.809 3.574 -16.981 1.00 94.88 97 LEU A O 1
ATOM 740 N N . LEU A 1 98 ? 7.053 2.418 -18.896 1.00 95.12 98 LEU A N 1
ATOM 741 C CA . LEU A 1 98 ? 5.736 1.791 -18.842 1.00 95.12 98 LEU A CA 1
ATOM 742 C C . LEU A 1 98 ? 5.580 0.909 -17.595 1.00 95.12 98 LEU A C 1
ATOM 744 O O . LEU A 1 98 ? 4.549 0.975 -16.926 1.00 95.12 98 LEU A O 1
ATOM 748 N N . THR A 1 99 ? 6.604 0.134 -17.228 1.00 93.88 99 THR A N 1
ATOM 749 C CA . THR A 1 99 ? 6.536 -0.728 -16.030 1.00 93.88 99 THR A CA 1
ATOM 750 C C . THR A 1 99 ? 6.411 0.075 -14.730 1.00 93.88 99 THR A C 1
ATOM 752 O O . THR A 1 99 ? 5.661 -0.317 -13.833 1.00 93.88 99 THR A O 1
ATOM 755 N N . THR A 1 100 ? 7.050 1.248 -14.646 1.00 95.56 100 THR A N 1
ATOM 756 C CA . THR A 1 100 ? 6.863 2.178 -13.517 1.00 95.56 100 THR A CA 1
ATOM 757 C C . THR A 1 100 ? 5.456 2.754 -13.485 1.00 95.56 100 THR A C 1
ATOM 759 O O . THR A 1 100 ? 4.836 2.785 -12.421 1.00 95.56 100 THR A O 1
ATOM 762 N N . ALA A 1 101 ? 4.920 3.172 -14.635 1.00 96.25 101 ALA A N 1
ATOM 763 C CA . ALA A 1 101 ? 3.556 3.687 -14.705 1.00 96.25 101 ALA A CA 1
ATOM 764 C C . ALA A 1 101 ? 2.532 2.639 -14.235 1.00 96.25 101 ALA A C 1
ATOM 766 O O . ALA A 1 101 ? 1.611 2.972 -13.489 1.00 96.25 101 ALA A O 1
ATOM 767 N N . VAL A 1 102 ? 2.726 1.366 -14.596 1.00 96.31 102 VAL A N 1
ATOM 768 C CA . VAL A 1 102 ? 1.887 0.249 -14.130 1.00 96.31 102 VAL A CA 1
ATOM 769 C C . VAL A 1 102 ? 2.016 0.044 -12.618 1.00 96.31 102 VAL A C 1
ATOM 771 O O . VAL A 1 102 ? 0.997 -0.045 -11.932 1.00 96.31 102 VAL A O 1
ATOM 774 N N . GLY A 1 103 ? 3.240 0.029 -12.078 1.00 95.56 103 GLY A N 1
ATOM 775 C CA . GLY A 1 103 ? 3.477 -0.117 -10.637 1.00 95.56 103 GLY A CA 1
ATOM 776 C C . GLY A 1 103 ? 2.788 0.974 -9.810 1.00 95.56 103 GLY A C 1
ATOM 777 O O . GLY A 1 103 ? 2.126 0.678 -8.815 1.00 95.56 103 GLY A O 1
ATOM 778 N N . LEU A 1 104 ? 2.855 2.228 -10.266 1.00 97.19 104 LEU A N 1
ATOM 779 C CA . LEU A 1 104 ? 2.157 3.353 -9.633 1.00 97.19 104 LEU A CA 1
ATOM 780 C C . LEU A 1 104 ? 0.634 3.270 -9.796 1.00 97.19 104 LEU A C 1
ATOM 782 O O . LEU A 1 104 ? -0.097 3.551 -8.847 1.00 97.19 104 LEU A O 1
ATOM 786 N N . SER A 1 105 ? 0.152 2.840 -10.965 1.00 97.38 105 SER A N 1
ATOM 787 C CA . SER A 1 105 ? -1.284 2.669 -11.230 1.00 97.38 105 SER A CA 1
ATOM 788 C C . SER A 1 105 ? -1.934 1.639 -10.304 1.00 97.38 105 SER A C 1
ATOM 790 O O . SER A 1 105 ? -3.108 1.779 -9.976 1.00 97.38 105 SER A O 1
ATOM 792 N N . ILE A 1 106 ? -1.178 0.632 -9.854 1.00 96.56 106 ILE A N 1
ATOM 793 C CA . ILE A 1 106 ? -1.622 -0.339 -8.845 1.00 96.56 106 ILE A CA 1
ATOM 794 C C . ILE A 1 106 ? -1.451 0.231 -7.430 1.00 96.56 106 ILE A C 1
ATOM 796 O O . ILE A 1 106 ? -2.343 0.088 -6.602 1.00 96.56 106 ILE A O 1
ATOM 800 N N . ALA A 1 107 ? -0.344 0.912 -7.133 1.00 96.88 107 ALA A N 1
ATOM 801 C CA . ALA A 1 107 ? -0.075 1.424 -5.789 1.00 96.88 107 ALA A CA 1
ATOM 802 C C . ALA A 1 107 ? -1.107 2.458 -5.310 1.00 96.88 107 ALA A C 1
ATOM 804 O O . ALA A 1 107 ? -1.582 2.379 -4.180 1.00 96.88 107 ALA A O 1
ATOM 805 N N . ILE A 1 108 ? -1.493 3.404 -6.170 1.00 96.50 108 ILE A N 1
ATOM 806 C CA . ILE A 1 108 ? -2.415 4.497 -5.821 1.00 96.50 108 ILE A CA 1
ATOM 807 C C . ILE A 1 108 ? -3.767 3.989 -5.279 1.00 96.50 108 ILE A C 1
ATOM 809 O O . ILE A 1 108 ? -4.136 4.379 -4.168 1.00 96.50 108 ILE A O 1
ATOM 813 N N . PRO A 1 109 ? -4.525 3.127 -5.987 1.00 96.31 109 PRO A N 1
ATOM 814 C CA . PRO A 1 109 ? -5.819 2.665 -5.490 1.00 96.31 109 PRO A CA 1
ATOM 815 C C . PRO A 1 109 ? -5.695 1.829 -4.212 1.00 96.31 109 PRO A C 1
ATOM 817 O O . PRO A 1 109 ? -6.532 1.967 -3.321 1.00 96.31 109 PRO A O 1
ATOM 820 N N . PHE A 1 110 ? -4.648 1.007 -4.079 1.00 96.00 110 PHE A N 1
ATOM 821 C CA . PHE A 1 110 ? -4.432 0.220 -2.861 1.00 96.00 110 PHE A CA 1
ATOM 822 C C . PHE A 1 110 ? -4.065 1.102 -1.662 1.00 96.00 110 PHE A C 1
ATOM 824 O O . PHE A 1 110 ? -4.552 0.841 -0.565 1.00 96.00 110 PHE A O 1
ATOM 831 N N . ALA A 1 111 ? -3.295 2.175 -1.863 1.00 96.00 111 ALA A N 1
ATOM 832 C CA . ALA A 1 111 ? -2.986 3.141 -0.810 1.00 96.00 111 ALA A CA 1
ATOM 833 C C . ALA A 1 111 ? -4.249 3.865 -0.311 1.00 96.00 111 ALA A C 1
ATOM 835 O O . ALA A 1 111 ? -4.471 3.974 0.894 1.00 96.00 111 ALA A O 1
ATOM 836 N N . VAL A 1 112 ? -5.124 4.301 -1.227 1.00 96.44 112 VAL A N 1
ATOM 837 C CA . VAL A 1 112 ? -6.410 4.925 -0.861 1.00 96.44 112 VAL A CA 1
ATOM 838 C C . VAL A 1 112 ? -7.307 3.933 -0.118 1.00 96.44 112 VAL A C 1
ATOM 840 O O . VAL A 1 112 ? -7.893 4.272 0.909 1.00 96.44 112 VAL A O 1
ATOM 843 N N . MET A 1 113 ? -7.402 2.697 -0.612 1.00 94.62 113 MET A N 1
ATOM 844 C CA . MET A 1 113 ? -8.196 1.647 0.025 1.00 94.62 113 MET A CA 1
ATOM 845 C C . MET A 1 113 ? -7.683 1.317 1.432 1.00 94.62 113 MET A C 1
ATOM 847 O O . MET A 1 113 ? -8.495 1.191 2.349 1.00 94.62 113 MET A O 1
ATOM 851 N N . HIS A 1 114 ? -6.360 1.224 1.611 1.00 94.62 114 HIS A N 1
ATOM 852 C CA . HIS A 1 114 ? -5.732 1.026 2.916 1.00 94.62 114 HIS A CA 1
ATOM 853 C C . HIS A 1 114 ? -6.123 2.143 3.883 1.00 94.62 114 HIS A C 1
ATOM 855 O O . HIS A 1 114 ? -6.688 1.855 4.932 1.00 94.62 114 HIS A O 1
ATOM 861 N N . ALA A 1 115 ? -5.929 3.406 3.489 1.00 93.75 115 ALA A N 1
ATOM 862 C CA . ALA A 1 115 ? -6.222 4.560 4.336 1.00 93.75 115 ALA A CA 1
ATOM 863 C C . ALA A 1 115 ? -7.694 4.611 4.789 1.00 93.75 115 ALA A C 1
ATOM 865 O O . ALA A 1 115 ? -7.988 4.887 5.950 1.00 93.75 115 ALA A O 1
ATOM 866 N N . VAL A 1 116 ? -8.639 4.305 3.892 1.00 94.56 116 VAL A N 1
ATOM 867 C CA . VAL A 1 116 ? -10.072 4.291 4.233 1.00 94.56 116 VAL A CA 1
ATOM 868 C C . VAL A 1 116 ? -10.419 3.153 5.194 1.00 94.56 116 VAL A C 1
ATOM 870 O O . VAL A 1 116 ? -11.239 3.336 6.094 1.00 94.56 116 VAL A O 1
ATOM 873 N N . LEU A 1 117 ? -9.856 1.962 4.991 1.00 91.81 117 LEU A N 1
ATOM 874 C CA . LEU A 1 117 ? -10.132 0.809 5.848 1.00 91.81 117 LEU A CA 1
ATOM 875 C C . LEU A 1 117 ? -9.453 0.944 7.218 1.00 91.81 117 LEU A C 1
ATOM 877 O O . LEU A 1 117 ? -10.060 0.587 8.223 1.00 91.81 117 LEU A O 1
ATOM 881 N N . GLU A 1 118 ? -8.244 1.495 7.261 1.00 92.69 118 GLU A N 1
ATOM 882 C CA . GLU A 1 118 ? -7.510 1.801 8.489 1.00 92.69 118 GLU A CA 1
ATOM 883 C C . GLU A 1 118 ? -8.282 2.794 9.360 1.00 92.69 118 GLU A C 1
ATOM 885 O O . GLU A 1 118 ? -8.585 2.477 10.510 1.00 92.69 118 GLU A O 1
ATOM 890 N N . ALA A 1 119 ? -8.747 3.908 8.782 1.00 93.06 119 ALA A N 1
ATOM 891 C CA . ALA A 1 119 ? -9.583 4.876 9.492 1.00 93.06 119 ALA A CA 1
ATOM 892 C C . ALA A 1 119 ? -10.863 4.237 10.064 1.00 93.06 119 ALA A C 1
ATOM 894 O O . ALA A 1 119 ? -11.283 4.538 11.179 1.00 93.06 119 ALA A O 1
ATOM 895 N N . LYS A 1 120 ? -11.488 3.306 9.327 1.00 89.75 120 LYS A N 1
ATOM 896 C CA . LYS A 1 120 ? -12.662 2.571 9.823 1.00 89.75 120 LYS A CA 1
ATOM 897 C C . LYS A 1 120 ? -12.327 1.638 10.988 1.00 89.75 120 LYS A C 1
ATOM 899 O O . LYS A 1 120 ? -13.146 1.513 11.895 1.00 89.75 120 LYS A O 1
ATOM 904 N N . LEU A 1 121 ? -11.172 0.969 10.968 1.00 89.38 121 LEU A N 1
ATOM 905 C CA . LEU A 1 121 ? -10.753 0.110 12.079 1.00 89.38 121 LEU A CA 1
ATOM 906 C C . LEU A 1 121 ? -10.408 0.909 13.330 1.00 89.38 121 LEU A C 1
ATOM 908 O O . LEU A 1 121 ? -10.746 0.466 14.426 1.00 89.38 121 LEU A O 1
ATOM 912 N N . GLU A 1 122 ? -9.787 2.075 13.178 1.00 90.62 122 GLU A N 1
ATOM 913 C CA . GLU A 1 122 ? -9.505 2.978 14.294 1.00 90.62 122 GLU A CA 1
ATOM 914 C C . GLU A 1 122 ? -10.812 3.429 14.960 1.00 90.62 122 GLU A C 1
ATOM 916 O O . GLU A 1 122 ? -11.015 3.183 16.147 1.00 90.62 122 GLU A O 1
ATOM 921 N N . MET A 1 123 ? -11.783 3.904 14.169 1.00 89.94 123 MET A N 1
ATOM 922 C CA . MET A 1 123 ? -13.111 4.270 14.680 1.00 89.94 123 MET A CA 1
ATOM 923 C C . MET A 1 123 ? -13.827 3.113 15.396 1.00 89.94 123 MET A C 1
ATOM 925 O O . MET A 1 123 ? -14.491 3.327 16.409 1.00 89.94 123 MET A O 1
ATOM 929 N N . LEU A 1 124 ? -13.727 1.885 14.876 1.00 87.50 124 LEU A N 1
ATOM 930 C CA . LEU A 1 124 ? -14.307 0.702 15.523 1.00 87.50 124 LEU A CA 1
ATOM 931 C C . LEU A 1 124 ? -13.602 0.369 16.842 1.00 87.50 124 LEU A C 1
ATOM 933 O O . LEU A 1 124 ? -14.260 -0.019 17.806 1.00 87.50 124 LEU A O 1
ATOM 937 N N . THR A 1 125 ? -12.281 0.526 16.892 1.00 87.12 125 THR A N 1
ATOM 938 C CA . THR A 1 125 ? -11.481 0.294 18.100 1.00 87.12 125 THR A CA 1
ATOM 939 C C . THR A 1 125 ? -11.871 1.279 19.198 1.00 87.12 125 THR A C 1
ATOM 941 O O . THR A 1 125 ? -12.132 0.862 20.329 1.00 87.12 125 THR A O 1
ATOM 944 N N . ASP A 1 126 ? -12.019 2.555 18.842 1.00 89.00 126 ASP A N 1
ATOM 945 C CA . ASP A 1 126 ? -12.450 3.608 19.761 1.00 89.00 126 ASP A CA 1
ATOM 946 C C . ASP A 1 126 ? -13.856 3.344 20.310 1.00 89.00 126 ASP A C 1
ATOM 948 O O . ASP A 1 126 ? -14.079 3.418 21.519 1.00 89.00 126 ASP A O 1
ATOM 952 N N . GLN A 1 127 ? -14.804 2.956 19.447 1.00 86.94 127 GLN A N 1
ATOM 953 C CA . GLN A 1 127 ? -16.171 2.620 19.865 1.00 86.94 127 GLN A CA 1
ATOM 954 C C . GLN A 1 127 ? -16.211 1.443 20.844 1.00 86.94 127 GLN A C 1
ATOM 956 O O . GLN A 1 127 ? -16.976 1.465 21.807 1.00 86.94 127 GLN A O 1
ATOM 961 N N . VAL A 1 128 ? -15.397 0.408 20.617 1.00 84.56 128 VAL A N 1
ATOM 962 C CA . VAL A 1 128 ? -15.328 -0.740 21.529 1.00 84.56 128 VAL A CA 1
ATOM 963 C C . VAL A 1 128 ? -14.740 -0.327 22.880 1.00 84.56 128 VAL A C 1
ATOM 965 O O . VAL A 1 128 ? -15.274 -0.724 23.916 1.00 84.5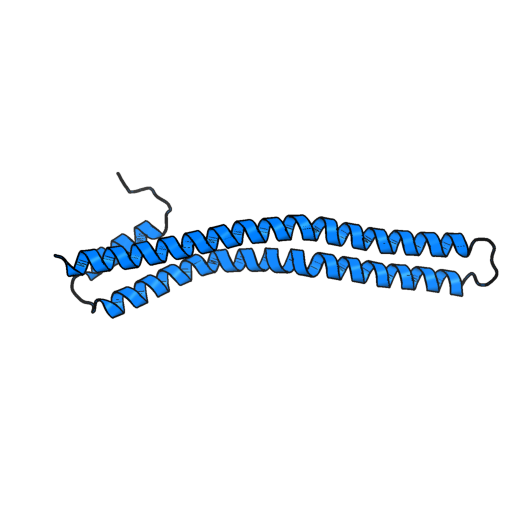6 128 VAL A O 1
ATOM 968 N N . SER A 1 129 ? -13.696 0.506 22.888 1.00 83.25 129 SER A N 1
ATOM 969 C CA . SER A 1 129 ? -13.101 1.033 24.123 1.00 83.25 129 SER A CA 1
ATOM 970 C C . SER A 1 129 ? -14.091 1.886 24.931 1.00 83.25 129 SER A C 1
ATOM 972 O O . SER A 1 129 ? -14.190 1.738 26.154 1.00 83.25 129 SER A O 1
ATOM 974 N N . ASP A 1 130 ? -14.866 2.743 24.261 1.00 86.81 130 ASP A N 1
ATOM 975 C CA . ASP A 1 130 ? -15.902 3.566 24.898 1.00 86.81 130 ASP A CA 1
ATOM 976 C C . ASP A 1 130 ? -17.024 2.705 25.504 1.00 86.81 130 ASP A C 1
ATOM 978 O O . ASP A 1 130 ? -17.398 2.887 26.664 1.00 86.81 130 ASP A O 1
ATOM 982 N N . LEU A 1 131 ? -17.509 1.694 24.770 1.00 83.00 131 LEU A N 1
ATOM 983 C CA . LEU A 1 131 ? -18.542 0.775 25.261 1.00 83.00 131 LEU A CA 1
ATOM 984 C C . LEU A 1 131 ? -18.095 -0.001 26.506 1.00 83.00 131 LEU A C 1
ATOM 986 O O . LEU A 1 131 ? -18.871 -0.117 27.457 1.00 83.00 131 LEU A O 1
ATOM 990 N N . VAL A 1 132 ? -16.856 -0.508 26.523 1.00 80.19 132 VAL A N 1
ATOM 991 C CA . VAL A 1 132 ? -16.289 -1.196 27.697 1.00 80.19 132 VAL A CA 1
ATOM 992 C C . VAL A 1 132 ? -16.232 -0.248 28.894 1.00 80.19 132 VAL A C 1
ATOM 994 O O . VAL A 1 132 ? -16.661 -0.616 29.987 1.00 80.19 132 VAL A O 1
ATOM 997 N N . THR A 1 133 ? -15.775 0.988 28.684 1.00 83.50 133 THR A N 1
ATOM 998 C CA . THR A 1 133 ? -15.704 2.010 29.738 1.00 83.50 133 THR A CA 1
ATOM 999 C C . THR A 1 133 ? -17.091 2.316 30.305 1.00 83.50 133 THR A C 1
ATOM 100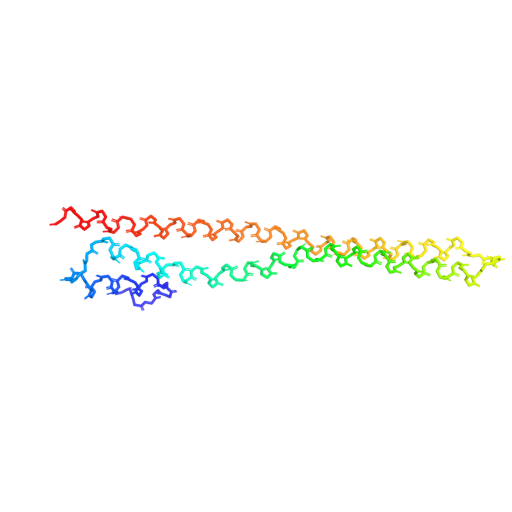1 O O . THR A 1 133 ? -17.295 2.289 31.518 1.00 83.50 133 THR A O 1
ATOM 1004 N N . ARG A 1 134 ? -18.085 2.524 29.435 1.00 80.38 134 ARG A N 1
ATOM 1005 C CA . ARG A 1 134 ? -19.455 2.867 29.834 1.00 80.38 134 ARG A CA 1
ATOM 1006 C C . ARG A 1 134 ? -20.149 1.765 30.636 1.00 80.38 134 ARG A C 1
ATOM 1008 O O . ARG A 1 134 ? -20.884 2.082 31.572 1.00 80.38 134 ARG A O 1
ATOM 1015 N N . ILE A 1 135 ? -19.938 0.494 30.283 1.00 77.12 135 ILE A N 1
ATOM 1016 C CA . ILE A 1 135 ? -20.492 -0.653 31.027 1.00 77.12 135 ILE A CA 1
ATOM 1017 C C . ILE A 1 135 ? -19.952 -0.671 32.461 1.00 77.12 135 ILE A C 1
ATOM 1019 O O . ILE A 1 135 ? -20.716 -0.883 33.402 1.00 77.12 135 ILE A O 1
ATOM 1023 N N . LEU A 1 136 ? -18.658 -0.394 32.635 1.00 72.81 136 LEU A N 1
ATOM 1024 C CA . LEU A 1 136 ? -18.019 -0.390 33.950 1.00 72.81 136 LEU A CA 1
ATOM 1025 C C . LEU A 1 136 ? -18.490 0.787 34.810 1.00 72.81 136 LEU A C 1
ATOM 1027 O O . LEU A 1 136 ? -18.860 0.576 35.962 1.00 72.81 136 LEU A O 1
ATOM 1031 N N . THR A 1 137 ? -18.600 1.995 34.248 1.00 77.94 137 THR A N 1
ATOM 1032 C CA . THR A 1 137 ? -19.130 3.155 34.989 1.00 77.94 137 THR A CA 1
ATOM 1033 C C . THR A 1 137 ? -20.567 2.926 35.473 1.00 77.94 137 THR A C 1
ATOM 1035 O O . THR A 1 137 ? -20.901 3.272 36.604 1.00 77.94 137 THR A O 1
ATOM 1038 N N . PHE A 1 138 ? -21.424 2.293 34.661 1.00 71.81 138 PHE A N 1
ATOM 1039 C CA . PHE A 1 138 ? -22.787 1.941 35.084 1.00 71.81 138 PHE A CA 1
ATOM 1040 C C . PHE A 1 138 ? -22.811 0.929 36.241 1.00 71.81 138 PHE A C 1
ATOM 1042 O O . PHE A 1 138 ? -23.715 0.992 37.073 1.00 71.81 138 PHE A O 1
ATOM 1049 N N . SER A 1 139 ? -21.825 0.030 36.314 1.00 59.00 139 SER A N 1
ATOM 1050 C CA . SER A 1 139 ? -21.730 -0.982 37.375 1.00 59.00 139 SER A CA 1
ATOM 1051 C C . SER A 1 139 ? -21.279 -0.428 38.731 1.00 59.00 139 SER A C 1
ATOM 1053 O O . SER A 1 139 ? -21.640 -0.994 39.753 1.00 59.00 139 SER A O 1
ATOM 1055 N N . GLU A 1 140 ? -20.561 0.700 38.764 1.00 55.97 140 GLU A N 1
ATOM 1056 C CA . GLU A 1 140 ? -20.179 1.362 40.023 1.00 55.97 140 GLU A CA 1
ATOM 1057 C C . GLU A 1 140 ? -21.306 2.218 40.626 1.00 55.97 140 GLU A C 1
ATOM 1059 O O . GLU A 1 140 ? -21.218 2.627 41.782 1.00 55.97 140 GLU A O 1
ATOM 1064 N N . THR A 1 141 ? -22.364 2.512 39.858 1.00 55.25 141 THR A N 1
ATOM 1065 C CA . THR A 1 141 ? -23.443 3.421 40.294 1.00 55.25 141 THR A CA 1
ATOM 1066 C C . THR A 1 141 ? -24.711 2.701 40.789 1.00 55.25 141 THR A C 1
ATOM 1068 O O . THR A 1 141 ? -25.682 3.377 41.130 1.00 55.25 141 THR A O 1
ATOM 1071 N N . SER A 1 142 ? -24.744 1.361 40.809 1.00 43.16 142 SER A N 1
ATOM 1072 C CA . SER A 1 142 ? -25.876 0.531 41.286 1.00 43.16 142 SER A CA 1
ATOM 1073 C C . SER A 1 142 ? -25.468 -0.361 42.451 1.00 43.16 142 SER A C 1
ATOM 1075 O O . SER A 1 142 ? -26.315 -0.546 43.352 1.00 43.16 142 SER A O 1
#

Secondary structure (DSSP, 8-state):
--S----THHHHHHHHHHHTTTS-HHHHHHHHHHHHHHHHHHHHHHHHHHHHHHHHHHHHHHHHHHHHHHHHHHHHHHSTT-TTHHHHHHHHHHHHHHHHHHHHHHHHHHHHHHHHHHHHHHHHHHHHHHHHHHHHHHHHT-